Protein AF-A0AAV5QNK0-F1 (afdb_monomer_lite)

Organism: NCBI:txid43959

pLDDT: mean 70.99, std 13.86, range [45.16, 96.19]

Sequence (74 aa):
MVYQASRIAYKSAPGALHVLKAYTPNLIFFGAAAGGLVFTLTERVPLFRNTFLKKIPVVGDHWDVKIDPQDTYY

Structure (mmCIF, N/CA/C/O backbone):
data_AF-A0AAV5QNK0-F1
#
_entry.id   AF-A0AAV5QNK0-F1
#
loop_
_atom_site.group_PDB
_atom_site.id
_atom_site.type_symbol
_atom_site.label_atom_id
_atom_site.label_alt_id
_atom_site.label_comp_id
_atom_site.label_asym_id
_atom_site.label_entity_id
_atom_site.label_seq_id
_atom_site.pdbx_PDB_ins_code
_atom_site.Cartn_x
_atom_site.Cartn_y
_atom_site.Cartn_z
_atom_site.occupancy
_atom_site.B_iso_or_equiv
_atom_site.auth_seq_id
_atom_site.auth_comp_id
_atom_site.auth_asym_id
_atom_site.auth_atom_id
_atom_site.pdbx_PDB_model_num
ATOM 1 N N . MET A 1 1 ? 39.017 4.973 -52.352 1.00 45.16 1 MET A N 1
ATOM 2 C CA . MET A 1 1 ? 38.471 5.733 -51.204 1.00 45.16 1 MET A CA 1
ATOM 3 C C . MET A 1 1 ? 37.914 4.727 -50.210 1.00 45.16 1 MET A C 1
ATOM 5 O O . MET A 1 1 ? 37.046 3.959 -50.598 1.00 45.16 1 MET A O 1
ATOM 9 N N . VAL A 1 2 ? 38.449 4.655 -48.989 1.00 54.84 2 VAL A N 1
ATOM 10 C CA . VAL A 1 2 ? 37.957 3.734 -47.949 1.00 54.84 2 VAL A CA 1
ATOM 11 C C . VAL A 1 2 ? 37.079 4.541 -46.997 1.00 54.84 2 VAL A C 1
ATOM 13 O O . VAL A 1 2 ? 37.570 5.450 -46.335 1.00 54.84 2 VAL A O 1
ATOM 16 N N . TYR A 1 3 ? 35.780 4.245 -46.965 1.00 58.84 3 TYR A N 1
ATOM 17 C CA . TYR A 1 3 ? 34.842 4.855 -46.025 1.00 58.84 3 TYR A CA 1
ATOM 18 C C . TYR A 1 3 ? 35.023 4.196 -44.658 1.00 58.84 3 TYR A C 1
ATOM 20 O O . TYR A 1 3 ? 34.675 3.033 -44.460 1.00 58.84 3 TYR A O 1
ATOM 28 N N . GLN A 1 4 ? 35.606 4.931 -43.717 1.00 63.34 4 GLN A N 1
ATOM 29 C CA . GLN A 1 4 ? 35.742 4.487 -42.338 1.00 63.34 4 GLN A CA 1
ATOM 30 C C . GLN A 1 4 ? 34.356 4.564 -41.681 1.00 63.34 4 GLN A C 1
ATOM 32 O O . GLN A 1 4 ? 33.822 5.653 -41.472 1.00 63.34 4 GLN A O 1
ATOM 37 N N . ALA A 1 5 ? 33.740 3.408 -41.427 1.00 65.38 5 ALA A N 1
ATOM 38 C CA . ALA A 1 5 ? 32.423 3.322 -40.808 1.00 65.38 5 ALA A CA 1
ATOM 39 C C . ALA A 1 5 ? 32.411 4.065 -39.460 1.00 65.38 5 ALA A C 1
ATOM 41 O O . ALA A 1 5 ? 33.270 3.859 -38.599 1.00 65.38 5 ALA A O 1
ATOM 42 N N . SER A 1 6 ? 31.436 4.959 -39.307 1.00 63.25 6 SER A N 1
ATOM 43 C CA . SER A 1 6 ? 31.231 5.814 -38.141 1.00 63.25 6 SER A CA 1
ATOM 44 C C . SER A 1 6 ? 31.136 4.991 -36.856 1.00 63.25 6 SER A C 1
ATOM 46 O O . SER A 1 6 ? 30.307 4.086 -36.753 1.00 63.25 6 SER A O 1
ATOM 48 N N . ARG A 1 7 ? 31.962 5.324 -35.859 1.00 65.62 7 ARG A N 1
ATOM 49 C CA . ARG A 1 7 ? 31.911 4.718 -34.522 1.00 65.62 7 ARG A CA 1
ATOM 50 C C . ARG A 1 7 ? 30.514 4.903 -33.923 1.00 65.62 7 ARG A C 1
ATOM 52 O O . ARG A 1 7 ? 30.061 6.031 -33.754 1.00 65.62 7 ARG A O 1
ATOM 59 N N . ILE A 1 8 ? 29.846 3.802 -33.584 1.00 66.75 8 ILE A N 1
ATOM 60 C CA . ILE A 1 8 ? 28.555 3.830 -32.892 1.00 66.75 8 ILE A CA 1
ATOM 61 C C . ILE A 1 8 ? 28.812 4.290 -31.452 1.00 66.75 8 ILE A C 1
ATOM 63 O O . ILE A 1 8 ? 29.407 3.566 -30.654 1.00 66.75 8 ILE A O 1
ATOM 67 N N . ALA A 1 9 ? 28.397 5.513 -31.125 1.00 68.38 9 ALA A N 1
ATOM 68 C CA . ALA A 1 9 ? 28.443 6.029 -29.764 1.00 68.38 9 ALA A CA 1
ATOM 69 C C . ALA A 1 9 ? 27.336 5.358 -28.939 1.00 68.38 9 ALA A C 1
ATOM 71 O O . ALA A 1 9 ? 26.152 5.655 -29.101 1.00 68.38 9 ALA A O 1
ATOM 72 N N . TYR A 1 10 ? 27.710 4.434 -28.058 1.00 62.44 10 TYR A N 1
ATOM 73 C CA . TYR A 1 10 ? 26.776 3.840 -27.110 1.00 62.44 10 TYR A CA 1
ATOM 74 C C . TYR A 1 10 ? 26.498 4.846 -25.988 1.00 62.44 10 TYR A C 1
ATOM 76 O O . TYR A 1 10 ? 27.400 5.293 -25.280 1.00 62.44 10 TYR A O 1
ATOM 84 N N . LYS A 1 11 ? 25.232 5.225 -25.811 1.00 66.81 11 LYS A N 1
ATOM 85 C CA . LYS A 1 11 ? 24.810 6.027 -24.660 1.00 66.81 11 LYS A CA 1
ATOM 86 C C . LYS A 1 11 ? 24.559 5.063 -23.505 1.00 66.81 11 LYS A C 1
ATOM 88 O O . LYS A 1 11 ? 23.516 4.416 -23.458 1.00 66.81 11 LYS A O 1
ATOM 93 N N . SER A 1 12 ? 25.519 4.927 -22.594 1.00 63.84 12 SER A N 1
ATOM 94 C CA . SER A 1 12 ? 25.315 4.172 -21.358 1.00 63.84 12 SER A CA 1
ATOM 95 C C . SER A 1 12 ? 24.340 4.944 -20.468 1.00 63.84 12 SER A C 1
ATOM 97 O O . SER A 1 12 ? 24.693 5.910 -19.793 1.00 63.84 12 SER A O 1
ATOM 99 N N . ALA A 1 13 ? 23.066 4.555 -20.498 1.00 65.69 13 ALA A N 1
ATOM 100 C CA . ALA A 1 13 ? 22.138 4.977 -19.461 1.00 65.69 13 ALA A CA 1
ATOM 101 C C . ALA A 1 13 ? 22.608 4.364 -18.128 1.00 65.69 13 ALA A C 1
ATOM 103 O O . ALA A 1 13 ? 22.999 3.193 -18.120 1.00 65.69 13 ALA A O 1
ATOM 104 N N . PRO A 1 14 ? 22.589 5.105 -17.005 1.00 69.81 14 PRO A N 1
ATOM 105 C CA . PRO A 1 14 ? 22.903 4.524 -15.706 1.00 69.81 14 PRO A CA 1
ATOM 106 C C . PRO A 1 14 ? 21.923 3.372 -15.456 1.00 69.81 14 PRO A C 1
ATOM 108 O O . PRO A 1 14 ? 20.720 3.601 -15.307 1.00 69.81 14 PRO A O 1
ATOM 111 N N . GLY A 1 15 ? 22.427 2.131 -15.460 1.00 69.75 15 GLY A N 1
ATOM 112 C CA . GLY A 1 15 ? 21.601 0.915 -15.465 1.00 69.75 15 GLY A CA 1
ATOM 113 C C . GLY A 1 15 ? 20.573 0.868 -14.329 1.00 69.75 15 GLY A C 1
ATOM 114 O O . GLY A 1 15 ? 19.477 0.343 -14.504 1.00 69.75 15 GLY A O 1
ATOM 115 N N . ALA A 1 16 ? 20.874 1.526 -13.207 1.00 74.25 16 ALA A N 1
ATOM 116 C CA . ALA A 1 16 ? 19.993 1.640 -12.051 1.00 74.25 16 ALA A CA 1
ATOM 117 C C . ALA A 1 16 ? 18.635 2.300 -12.361 1.00 74.25 16 ALA A C 1
ATOM 119 O O . ALA A 1 16 ? 17.608 1.827 -11.878 1.00 74.25 16 ALA A O 1
ATOM 120 N N . LEU A 1 17 ? 18.589 3.358 -13.184 1.00 81.56 17 LEU A N 1
ATOM 121 C CA . LEU A 1 17 ? 17.340 4.093 -13.433 1.00 81.56 17 LEU A CA 1
ATOM 122 C C . LEU A 1 17 ? 16.363 3.295 -14.310 1.00 81.56 17 LEU A C 1
ATOM 124 O O . LEU A 1 17 ? 15.149 3.390 -14.132 1.00 81.56 17 LEU A O 1
ATOM 128 N N . HIS A 1 18 ? 16.885 2.502 -15.249 1.00 80.31 18 HIS A N 1
ATOM 129 C CA . HIS A 1 18 ? 16.069 1.631 -16.094 1.00 80.31 18 HIS A CA 1
ATOM 130 C C . HIS A 1 18 ? 15.479 0.469 -15.287 1.00 80.31 18 HIS A C 1
ATOM 132 O O . HIS A 1 18 ? 14.281 0.208 -15.376 1.00 80.31 18 HIS A O 1
ATOM 138 N N . VAL A 1 19 ? 16.296 -0.161 -14.437 1.00 84.56 19 VAL A N 1
ATOM 139 C CA . VAL A 1 19 ? 15.861 -1.253 -13.555 1.00 84.56 19 VAL A CA 1
ATOM 140 C C . VAL A 1 19 ? 14.806 -0.764 -12.561 1.00 84.56 19 VAL A C 1
ATOM 142 O O . VAL A 1 19 ? 13.749 -1.376 -12.449 1.00 84.56 19 VAL A O 1
ATOM 145 N N . LEU A 1 20 ? 15.021 0.380 -11.904 1.00 85.69 20 LEU A N 1
ATOM 146 C CA . LEU A 1 20 ? 14.027 0.956 -10.991 1.00 85.69 20 LEU A CA 1
ATOM 147 C C . LEU A 1 20 ? 12.677 1.171 -11.679 1.00 85.69 20 LEU A C 1
ATOM 149 O O . LEU A 1 20 ? 11.654 0.742 -11.150 1.00 85.69 20 LEU A O 1
ATOM 153 N N . LYS A 1 21 ? 12.659 1.764 -12.879 1.00 86.75 21 LYS A N 1
ATOM 154 C CA . LYS A 1 21 ? 11.416 1.969 -13.640 1.00 86.75 21 LYS A CA 1
ATOM 155 C C . LYS A 1 21 ? 10.738 0.655 -14.026 1.00 86.75 21 LYS A C 1
ATOM 157 O O . LYS A 1 21 ? 9.519 0.566 -13.928 1.00 86.75 21 LYS A O 1
ATOM 162 N N . ALA A 1 22 ? 11.513 -0.357 -14.414 1.00 88.75 22 ALA A N 1
ATOM 163 C CA . ALA A 1 22 ? 10.981 -1.669 -14.772 1.00 88.75 22 ALA A CA 1
ATOM 164 C C . ALA A 1 22 ? 10.342 -2.393 -13.571 1.00 88.75 22 ALA A C 1
ATOM 166 O O . ALA A 1 22 ? 9.308 -3.038 -13.723 1.00 88.75 22 ALA A O 1
ATOM 167 N N . TYR A 1 23 ? 10.915 -2.250 -12.371 1.00 89.62 23 TYR A N 1
ATOM 168 C CA . TYR A 1 23 ? 10.433 -2.924 -11.158 1.00 89.62 23 TYR A CA 1
ATOM 169 C C . TYR A 1 23 ? 9.432 -2.111 -10.333 1.00 89.62 23 TYR A C 1
ATOM 171 O O . TYR A 1 23 ? 8.732 -2.691 -9.505 1.00 89.62 23 TYR A O 1
ATOM 179 N N . THR A 1 24 ? 9.325 -0.800 -10.560 1.00 93.25 24 THR A N 1
ATOM 180 C CA . THR A 1 24 ? 8.372 0.088 -9.870 1.00 93.25 24 THR A CA 1
ATOM 181 C C . THR A 1 24 ? 6.945 -0.475 -9.816 1.00 93.25 24 THR A C 1
ATOM 183 O O . THR A 1 24 ? 6.406 -0.557 -8.714 1.00 93.25 24 THR A O 1
ATOM 186 N N . PRO A 1 25 ? 6.315 -0.914 -10.927 1.00 92.69 25 PRO A N 1
ATOM 187 C CA . PRO A 1 25 ? 4.951 -1.443 -10.858 1.00 92.69 25 PRO A CA 1
ATOM 188 C C . PRO A 1 25 ? 4.853 -2.705 -9.993 1.00 92.69 25 PRO A C 1
ATOM 190 O O . PRO A 1 25 ? 3.898 -2.861 -9.236 1.00 92.69 25 PRO A O 1
ATOM 193 N N . ASN A 1 26 ? 5.867 -3.572 -10.043 1.00 93.69 26 ASN A N 1
ATOM 194 C CA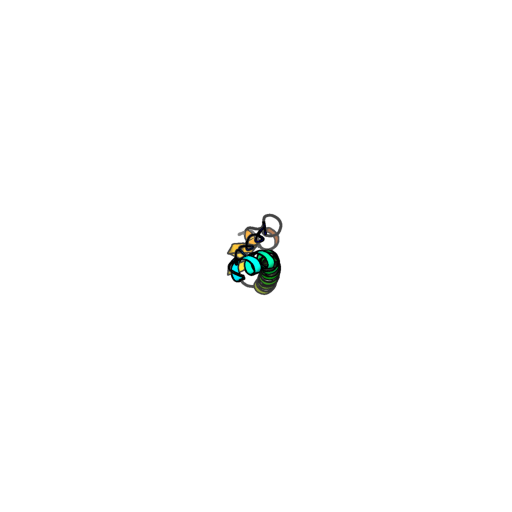 . ASN A 1 26 ? 5.897 -4.796 -9.249 1.00 93.69 26 ASN A CA 1
ATOM 195 C C . ASN A 1 26 ? 6.057 -4.481 -7.751 1.00 93.69 26 ASN A C 1
ATOM 197 O O . ASN A 1 26 ? 5.352 -5.031 -6.912 1.00 93.69 26 ASN A O 1
ATOM 201 N N . LEU A 1 27 ? 6.933 -3.530 -7.414 1.00 93.50 27 LEU A N 1
ATOM 202 C CA . LEU A 1 27 ? 7.120 -3.035 -6.048 1.00 93.50 27 LEU A CA 1
ATOM 203 C C . LEU A 1 27 ? 5.855 -2.382 -5.492 1.00 93.50 27 LEU A C 1
ATOM 205 O O . LEU A 1 27 ? 5.526 -2.603 -4.331 1.00 93.50 27 LEU A O 1
ATOM 209 N N . ILE A 1 28 ? 5.127 -1.619 -6.309 1.00 94.94 28 ILE A N 1
ATOM 210 C CA . ILE A 1 28 ? 3.835 -1.047 -5.914 1.00 94.94 28 ILE A CA 1
ATOM 211 C C . ILE A 1 28 ? 2.830 -2.164 -5.630 1.00 94.94 28 ILE A C 1
ATOM 213 O O . ILE A 1 28 ? 2.153 -2.117 -4.607 1.00 94.94 28 ILE A O 1
ATOM 217 N N . PHE A 1 29 ? 2.757 -3.184 -6.487 1.00 96.19 29 PHE A N 1
ATOM 218 C CA . PHE A 1 29 ? 1.848 -4.313 -6.296 1.00 96.19 29 PHE A CA 1
ATOM 219 C C . PHE A 1 29 ? 2.145 -5.078 -4.999 1.00 96.19 29 PHE A C 1
ATOM 221 O O . PHE A 1 29 ? 1.249 -5.286 -4.179 1.00 96.19 29 PHE A O 1
ATOM 228 N N . PHE A 1 30 ? 3.409 -5.430 -4.759 1.00 95.12 30 PHE A N 1
ATOM 229 C CA . PHE A 1 30 ? 3.814 -6.095 -3.519 1.00 95.12 30 PHE A CA 1
ATOM 230 C C . PHE A 1 30 ? 3.661 -5.195 -2.291 1.00 95.12 30 PHE A C 1
ATOM 232 O O . PHE A 1 30 ? 3.247 -5.674 -1.238 1.00 95.12 30 PHE A O 1
ATOM 239 N N . GLY A 1 31 ? 3.933 -3.896 -2.422 1.00 94.38 31 GLY A N 1
ATOM 240 C CA . GLY A 1 31 ? 3.708 -2.913 -1.365 1.00 94.38 31 GLY A CA 1
ATOM 241 C C . GLY A 1 31 ? 2.229 -2.790 -1.000 1.00 94.38 31 GLY A C 1
ATOM 242 O O . GLY A 1 31 ? 1.891 -2.779 0.181 1.00 94.38 31 GLY A O 1
ATOM 243 N N . ALA A 1 32 ? 1.338 -2.778 -1.992 1.00 92.88 32 ALA A N 1
ATOM 244 C CA . ALA A 1 32 ? -0.105 -2.772 -1.779 1.00 92.88 32 ALA A CA 1
ATOM 245 C C . ALA A 1 32 ? -0.591 -4.077 -1.129 1.00 92.88 32 ALA A C 1
ATOM 247 O O . ALA A 1 32 ? -1.383 -4.024 -0.191 1.00 92.88 32 ALA A O 1
ATOM 248 N N . ALA A 1 33 ? -0.086 -5.235 -1.565 1.00 93.56 33 ALA A N 1
ATOM 249 C CA . ALA A 1 33 ? -0.418 -6.528 -0.966 1.00 93.56 33 ALA A CA 1
ATOM 250 C C . ALA A 1 33 ? 0.052 -6.626 0.497 1.00 93.56 33 ALA A C 1
ATOM 252 O O . ALA A 1 33 ? -0.718 -7.021 1.373 1.00 93.56 33 ALA A O 1
ATOM 253 N N . ALA A 1 34 ? 1.289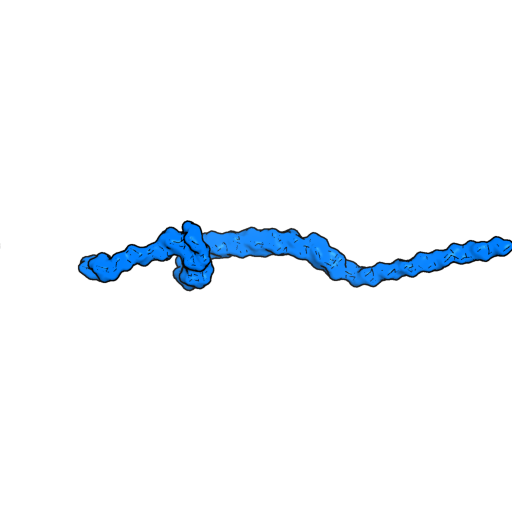 -6.208 0.779 1.00 91.31 34 ALA A N 1
ATOM 254 C CA . ALA A 1 34 ? 1.825 -6.143 2.135 1.00 91.31 34 ALA A CA 1
ATOM 255 C C . ALA A 1 34 ? 1.035 -5.153 3.003 1.00 91.31 34 ALA A C 1
ATOM 257 O O . ALA A 1 34 ? 0.677 -5.477 4.133 1.00 91.31 34 ALA A O 1
ATOM 258 N N . GLY A 1 35 ? 0.701 -3.979 2.459 1.00 87.62 35 GLY A N 1
ATOM 259 C CA . GLY A 1 35 ? -0.176 -3.009 3.106 1.00 87.62 35 GLY A CA 1
ATOM 260 C C . GLY A 1 35 ? -1.528 -3.626 3.452 1.00 87.62 35 GLY A C 1
ATOM 261 O O . GLY A 1 35 ? -1.935 -3.568 4.606 1.00 87.62 35 GLY A O 1
ATOM 262 N N . GLY A 1 36 ? -2.186 -4.287 2.497 1.00 86.62 36 GLY A N 1
ATOM 263 C CA . GLY A 1 36 ? -3.450 -4.998 2.704 1.00 86.62 36 GLY A CA 1
ATOM 264 C C . GLY A 1 36 ? -3.374 -6.048 3.815 1.00 86.62 36 GLY A C 1
ATOM 265 O O . GLY A 1 36 ? -4.252 -6.092 4.673 1.00 86.62 36 GLY A O 1
ATOM 266 N N . LEU A 1 37 ? -2.292 -6.831 3.875 1.00 86.19 37 LEU A N 1
ATOM 267 C CA . LEU A 1 37 ? -2.061 -7.763 4.983 1.00 86.19 37 LEU A CA 1
ATOM 268 C C . LEU A 1 37 ? -1.947 -7.036 6.325 1.00 86.19 37 LEU A C 1
ATOM 270 O O . LEU A 1 37 ? -2.610 -7.426 7.286 1.00 86.19 37 LEU A O 1
ATOM 274 N N . VAL A 1 38 ? -1.176 -5.948 6.396 1.00 84.75 38 VAL A N 1
ATOM 275 C CA . VAL A 1 38 ? -1.092 -5.127 7.613 1.00 84.75 38 VAL A CA 1
ATOM 276 C C . VAL A 1 38 ? -2.467 -4.576 7.987 1.00 84.75 38 VAL A C 1
ATOM 278 O O . VAL A 1 38 ? -2.829 -4.644 9.158 1.00 84.75 38 VAL A O 1
ATOM 281 N N . PHE A 1 39 ? -3.265 -4.112 7.023 1.00 77.38 39 PHE A N 1
ATOM 282 C CA . PHE A 1 39 ? -4.643 -3.671 7.253 1.00 77.38 39 PHE A CA 1
ATOM 283 C C . PHE A 1 39 ? -5.499 -4.779 7.878 1.00 77.38 39 PHE A C 1
ATOM 285 O O . PHE A 1 39 ? -6.165 -4.521 8.879 1.00 77.38 39 PHE A O 1
ATOM 292 N N . THR A 1 40 ? -5.434 -6.010 7.358 1.00 76.69 40 THR A N 1
ATOM 293 C CA . THR A 1 40 ? -6.197 -7.148 7.909 1.00 76.69 40 THR A CA 1
ATOM 294 C C . THR A 1 40 ? -5.732 -7.562 9.307 1.00 76.69 40 THR A C 1
ATOM 296 O O . THR A 1 40 ? -6.551 -7.805 10.187 1.00 76.69 40 THR A O 1
ATOM 299 N N . LEU A 1 41 ? -4.420 -7.587 9.563 1.00 81.88 41 LEU A N 1
ATOM 300 C CA . LEU A 1 41 ? -3.876 -7.942 10.879 1.00 81.88 41 LEU A CA 1
ATOM 301 C C . LEU A 1 41 ? -4.134 -6.848 11.927 1.00 81.88 41 LEU A C 1
ATOM 303 O O . LEU A 1 41 ? -4.303 -7.138 13.111 1.00 81.88 41 LEU A O 1
ATOM 307 N N . THR A 1 42 ? -4.190 -5.590 11.489 1.00 74.50 42 THR A N 1
ATOM 308 C CA . THR A 1 42 ? -4.328 -4.406 12.351 1.00 74.50 42 THR A CA 1
ATOM 309 C C . THR A 1 42 ? -5.790 -3.975 12.524 1.00 74.50 42 THR A C 1
ATOM 311 O O . THR A 1 42 ? -6.067 -3.001 13.221 1.00 74.50 42 THR A O 1
ATOM 314 N N . GLU A 1 43 ? -6.760 -4.712 11.973 1.00 65.44 43 GLU A N 1
ATOM 315 C CA . GLU A 1 43 ? -8.197 -4.409 12.099 1.00 65.44 43 GLU A CA 1
ATOM 316 C C . GLU A 1 43 ? -8.672 -4.346 13.566 1.00 65.44 43 GLU A C 1
ATOM 318 O O . GLU A 1 43 ? -9.591 -3.599 13.910 1.00 65.44 43 GLU A O 1
ATOM 323 N N . ARG A 1 44 ? -8.004 -5.086 14.461 1.00 64.62 44 ARG A N 1
ATOM 324 C CA . ARG A 1 44 ? -8.283 -5.093 15.908 1.00 64.62 44 ARG A CA 1
ATOM 325 C C . ARG A 1 44 ? -7.686 -3.905 16.670 1.00 64.62 44 ARG A C 1
ATOM 327 O O . ARG A 1 44 ? -7.966 -3.756 17.857 1.00 64.62 44 ARG A O 1
ATOM 334 N N . VAL A 1 45 ? -6.875 -3.061 16.028 1.00 72.50 45 VAL A N 1
ATOM 335 C CA . VAL A 1 45 ? -6.273 -1.887 16.670 1.00 72.50 45 VAL A CA 1
ATOM 336 C C . VAL A 1 45 ? -7.217 -0.684 16.530 1.00 72.50 45 VAL A C 1
ATOM 338 O O . VAL A 1 45 ? -7.437 -0.201 15.414 1.00 72.50 45 VAL A O 1
ATOM 341 N N . PRO A 1 46 ? -7.748 -0.135 17.641 1.00 65.12 46 PRO A N 1
ATOM 342 C CA . PRO A 1 46 ? -8.781 0.905 17.597 1.00 65.12 46 PRO A CA 1
ATOM 343 C C . PRO A 1 46 ? -8.309 2.203 16.923 1.00 65.12 46 PRO A C 1
ATOM 345 O O . PRO A 1 46 ? -9.087 2.864 16.238 1.00 65.12 46 PRO A O 1
ATOM 348 N N . LEU A 1 47 ? -7.020 2.542 17.046 1.00 67.38 47 LEU A N 1
ATOM 349 C CA . LEU A 1 47 ? -6.425 3.714 16.397 1.00 67.38 47 LEU A CA 1
ATOM 350 C C . LEU A 1 47 ? -6.459 3.595 14.862 1.00 67.38 47 LE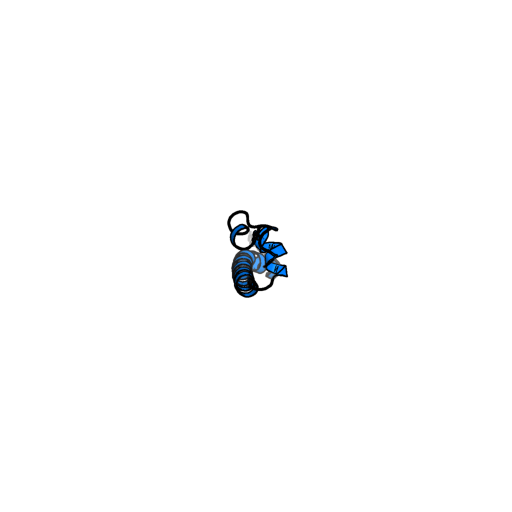U A C 1
ATOM 352 O O . LEU A 1 47 ? -6.831 4.536 14.169 1.00 67.38 47 LEU A O 1
ATOM 356 N N . PHE A 1 48 ? -6.137 2.417 14.326 1.00 67.06 48 PHE A N 1
ATOM 357 C CA . PHE A 1 48 ? -6.056 2.188 12.882 1.00 67.06 48 PHE A CA 1
ATOM 358 C C . PHE A 1 48 ? -7.442 2.140 12.231 1.00 67.06 48 PHE A C 1
ATOM 360 O O . PHE A 1 48 ? -7.654 2.702 11.151 1.00 67.06 48 PHE A O 1
ATOM 367 N N . ARG A 1 49 ? -8.414 1.550 12.940 1.00 63.12 49 ARG A N 1
ATOM 368 C CA . ARG A 1 49 ? -9.827 1.553 12.549 1.00 63.12 49 ARG A CA 1
ATOM 369 C C . ARG A 1 49 ? -10.361 2.979 12.393 1.00 63.12 49 ARG A C 1
ATOM 371 O O . ARG A 1 49 ? -10.955 3.297 11.365 1.00 63.12 49 ARG A O 1
ATOM 378 N N . ASN A 1 50 ? -10.105 3.843 13.375 1.00 64.25 50 ASN A N 1
ATOM 379 C CA . ASN A 1 50 ? -10.603 5.220 13.373 1.00 64.25 50 ASN A CA 1
ATOM 380 C C . ASN A 1 50 ? -9.936 6.106 12.309 1.00 64.25 50 ASN A C 1
ATOM 382 O O . ASN A 1 50 ? -10.594 6.985 11.753 1.00 64.25 50 ASN A O 1
ATOM 386 N N . THR A 1 51 ? -8.654 5.886 12.008 1.00 68.12 51 THR A N 1
ATOM 387 C CA . THR A 1 51 ? -7.911 6.728 11.056 1.00 68.12 51 THR A CA 1
ATOM 388 C C . THR A 1 51 ? -8.114 6.315 9.599 1.00 68.12 51 THR A C 1
ATOM 390 O O . THR A 1 51 ? -8.246 7.190 8.742 1.00 68.12 51 THR A O 1
ATOM 393 N N . PHE A 1 52 ? -8.155 5.011 9.306 1.00 68.75 52 PHE A N 1
ATOM 394 C CA . PHE A 1 52 ? -8.186 4.514 7.928 1.00 68.75 52 PHE A CA 1
ATOM 395 C C . PHE A 1 52 ? -9.491 3.809 7.561 1.00 68.75 52 PHE A C 1
ATOM 397 O O . PHE A 1 52 ? -10.080 4.131 6.531 1.00 68.75 52 PHE A O 1
ATOM 404 N N . LEU A 1 53 ? -9.970 2.879 8.391 1.00 63.31 53 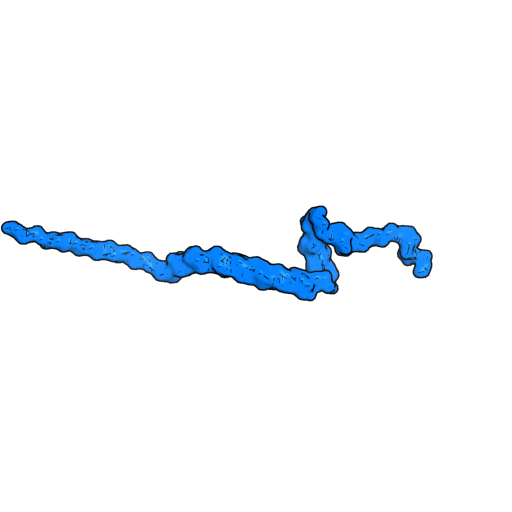LEU A N 1
ATOM 405 C CA . LEU A 1 53 ? -11.112 2.028 8.030 1.00 63.31 53 LEU A CA 1
ATOM 406 C C . LEU A 1 53 ? -12.447 2.793 8.042 1.00 63.31 53 LEU A C 1
ATOM 408 O O . LEU A 1 53 ? -13.260 2.604 7.141 1.00 63.31 53 LEU A O 1
ATOM 412 N N . LYS A 1 54 ? -12.641 3.740 8.972 1.00 62.62 54 LYS A N 1
ATOM 413 C CA . LYS A 1 54 ? -13.834 4.613 9.016 1.00 62.62 54 LYS A CA 1
ATOM 414 C C . LYS A 1 54 ? -13.980 5.562 7.820 1.00 62.62 54 LYS A C 1
ATOM 416 O O . LYS A 1 54 ? -15.065 6.074 7.577 1.00 62.62 54 LYS A O 1
ATOM 421 N N . LYS A 1 55 ? -12.905 5.823 7.067 1.00 67.88 55 LYS A N 1
ATOM 422 C CA . LYS A 1 55 ? -12.938 6.700 5.880 1.00 67.88 55 LYS A CA 1
ATOM 423 C C . LYS A 1 55 ? -13.341 5.967 4.599 1.00 67.88 55 LYS A C 1
ATOM 425 O O . LYS A 1 55 ? -13.473 6.611 3.561 1.00 67.88 55 LYS A O 1
ATOM 430 N N . ILE A 1 56 ? -13.516 4.646 4.649 1.00 65.75 56 ILE A N 1
ATOM 431 C CA . ILE A 1 56 ? -13.924 3.842 3.497 1.00 65.75 56 ILE A CA 1
ATOM 432 C C . ILE A 1 56 ? -15.459 3.892 3.414 1.00 65.75 56 ILE A C 1
ATOM 434 O O . ILE A 1 56 ? -16.114 3.285 4.257 1.00 65.75 56 ILE A O 1
ATOM 438 N N . PRO A 1 57 ? -16.060 4.565 2.414 1.00 59.34 57 PRO A N 1
ATOM 439 C CA . PRO A 1 57 ? -17.496 4.879 2.402 1.00 59.34 57 PRO A CA 1
ATOM 440 C C . PRO A 1 57 ? -18.429 3.660 2.320 1.00 59.34 57 PRO A C 1
ATOM 442 O O . PRO A 1 57 ? -19.617 3.799 2.564 1.00 59.34 57 PRO A O 1
ATOM 445 N N . VAL A 1 58 ? -17.913 2.473 1.979 1.00 60.97 58 VAL A N 1
ATOM 446 C CA . VAL A 1 58 ? -18.711 1.237 1.853 1.00 60.97 58 VAL A CA 1
ATOM 447 C C . VAL A 1 58 ? -18.543 0.299 3.054 1.00 60.97 58 VAL A C 1
ATOM 449 O O . VAL A 1 58 ? -19.433 -0.491 3.340 1.00 60.97 58 VAL A O 1
ATOM 452 N N . VAL A 1 59 ? -17.414 0.369 3.766 1.00 60.28 59 VAL A N 1
ATOM 453 C CA . VAL A 1 59 ? -17.081 -0.588 4.841 1.00 60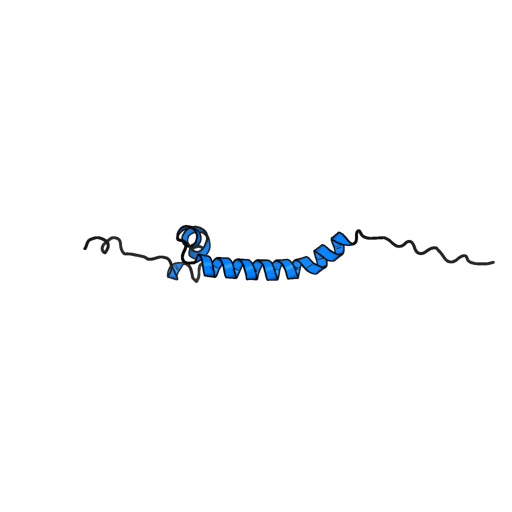.28 59 VAL A CA 1
ATOM 454 C C . VAL A 1 59 ? -16.933 0.104 6.203 1.00 60.28 59 VAL A C 1
ATOM 456 O O . VAL A 1 59 ? -16.992 -0.551 7.235 1.00 60.28 59 VAL A O 1
ATOM 459 N N . GLY A 1 60 ? -16.819 1.437 6.239 1.00 54.75 60 GLY A N 1
ATOM 460 C CA . GLY A 1 60 ? -16.669 2.227 7.465 1.00 54.75 60 GLY A CA 1
ATOM 461 C C . GLY A 1 60 ? -17.825 2.061 8.454 1.00 54.75 60 GLY A C 1
ATOM 462 O O . GLY A 1 60 ? -17.575 1.947 9.653 1.00 54.75 60 GLY A O 1
ATOM 463 N N . ASP A 1 61 ? -19.058 1.935 7.953 1.00 58.47 61 ASP A N 1
ATOM 464 C CA . ASP A 1 61 ? -20.259 1.705 8.770 1.00 58.47 61 ASP A CA 1
ATOM 465 C C . ASP A 1 61 ? -20.268 0.329 9.462 1.00 58.47 61 ASP A C 1
ATOM 467 O O . ASP A 1 61 ? -20.931 0.169 10.481 1.00 58.47 61 ASP A O 1
ATOM 471 N N . HIS A 1 62 ? -19.501 -0.662 8.982 1.00 60.75 62 HIS A N 1
ATOM 472 C CA . HIS A 1 62 ? -19.393 -1.970 9.651 1.00 60.75 62 HIS A CA 1
ATOM 473 C C . HIS A 1 62 ? -18.669 -1.879 11.006 1.00 60.75 62 HIS A C 1
ATOM 475 O O . HIS A 1 62 ? -18.831 -2.726 11.884 1.00 60.75 62 HIS A O 1
ATOM 481 N N . TRP A 1 63 ? -17.851 -0.845 11.181 1.00 56.19 63 TRP A N 1
ATOM 482 C CA . TRP A 1 63 ? -16.994 -0.668 12.346 1.00 56.19 63 TRP A CA 1
ATOM 483 C C . TRP A 1 63 ? -17.369 0.534 13.209 1.00 56.19 63 TRP A C 1
ATOM 485 O O . TRP A 1 63 ? -16.791 0.704 14.292 1.00 56.19 63 TRP A O 1
ATOM 495 N N . ASP A 1 64 ? -18.313 1.350 12.740 1.00 56.66 64 ASP A N 1
ATOM 496 C CA . ASP A 1 64 ? -18.961 2.389 13.520 1.00 56.66 64 ASP A CA 1
ATOM 497 C C . ASP A 1 64 ? -20.045 1.729 14.374 1.00 56.66 64 ASP A C 1
ATOM 499 O O . ASP A 1 64 ? -21.167 1.477 13.943 1.00 56.66 64 ASP A O 1
ATOM 503 N N . VAL A 1 65 ? -19.674 1.370 15.603 1.00 55.78 65 VAL A N 1
ATOM 504 C CA . VAL A 1 65 ? -20.658 0.950 16.596 1.00 55.78 65 VAL A CA 1
ATOM 505 C C . VAL A 1 65 ? -21.466 2.198 16.947 1.00 55.78 65 VAL A C 1
ATOM 507 O O . VAL A 1 65 ? -21.091 2.956 17.842 1.00 55.78 65 VAL A O 1
ATOM 510 N N . LYS A 1 66 ? -22.556 2.442 16.215 1.00 56.50 66 LYS A N 1
ATOM 511 C CA . LYS A 1 66 ? -23.592 3.393 16.618 1.00 56.50 66 LYS A CA 1
ATOM 512 C C . LYS A 1 66 ? -24.340 2.799 17.803 1.00 56.50 66 LYS A C 1
ATOM 514 O O . LYS A 1 66 ? -25.424 2.249 17.654 1.00 56.50 66 LYS A O 1
ATOM 519 N N . ILE A 1 67 ? -23.717 2.858 18.974 1.00 55.28 67 ILE A N 1
ATOM 520 C CA . ILE A 1 67 ? -24.437 2.701 20.233 1.00 55.28 67 ILE A CA 1
ATOM 521 C C . ILE A 1 67 ? -25.296 3.956 20.342 1.00 55.28 67 ILE A C 1
ATOM 523 O O . ILE A 1 67 ? -24.763 5.069 20.357 1.00 55.28 67 ILE A O 1
ATOM 527 N N . ASP A 1 68 ? -26.614 3.790 20.329 1.00 48.03 68 ASP A N 1
ATOM 528 C CA . ASP A 1 68 ? -27.522 4.891 20.624 1.00 48.03 68 ASP A CA 1
ATOM 529 C C . ASP A 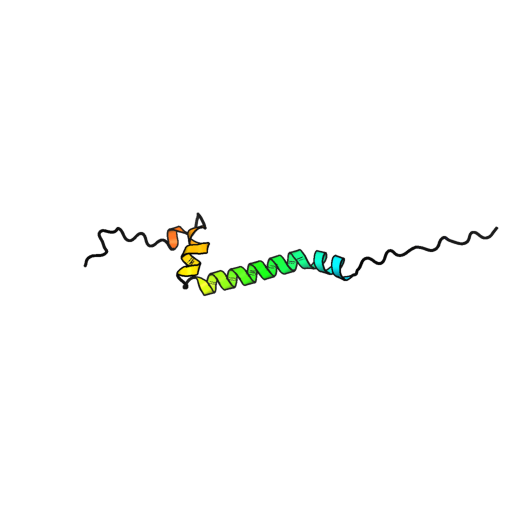1 68 ? -27.182 5.373 22.049 1.00 48.03 68 ASP A C 1
ATOM 531 O O . ASP A 1 68 ? -27.092 4.536 22.954 1.00 48.03 68 ASP A O 1
ATOM 535 N N . PRO A 1 69 ? -26.933 6.672 22.300 1.00 57.59 69 PRO A N 1
ATOM 536 C CA . PRO A 1 69 ? -26.525 7.161 23.622 1.00 57.59 69 PRO A CA 1
ATOM 537 C C . PRO A 1 69 ? -27.500 6.812 24.764 1.00 57.59 69 PRO A C 1
ATOM 539 O O . PRO A 1 69 ? -27.155 6.995 25.930 1.00 57.59 69 PRO A O 1
ATOM 542 N N . GLN A 1 70 ? -28.696 6.302 24.455 1.00 57.38 70 GLN A N 1
ATOM 543 C CA . GLN A 1 70 ? -29.670 5.807 25.430 1.00 57.38 70 GLN A CA 1
ATOM 544 C C . GLN A 1 70 ? -29.419 4.376 25.942 1.00 57.38 70 GLN A C 1
ATOM 546 O O . GLN A 1 70 ? -30.013 4.008 26.949 1.00 57.38 70 GLN A O 1
ATOM 551 N N . ASP A 1 71 ? -28.533 3.590 25.321 1.00 60.19 71 ASP A N 1
ATOM 552 C CA . ASP A 1 71 ? -28.303 2.170 25.665 1.00 60.19 71 ASP A CA 1
ATOM 553 C C . ASP A 1 71 ? -27.016 1.952 26.495 1.00 60.19 71 ASP A C 1
ATOM 555 O O . ASP A 1 71 ? -26.546 0.837 26.694 1.00 60.19 71 ASP A O 1
ATOM 559 N N . THR A 1 72 ? -26.395 3.041 26.972 1.00 57.16 72 THR A N 1
ATOM 560 C CA . THR A 1 72 ? -25.136 3.009 27.757 1.00 57.16 72 THR A CA 1
ATOM 561 C C . THR A 1 72 ? -25.377 3.030 29.280 1.00 57.16 72 THR A C 1
ATOM 563 O O . THR A 1 72 ? -24.429 3.120 30.056 1.00 57.16 72 THR A O 1
ATOM 566 N N . TYR A 1 73 ? -26.634 2.933 29.729 1.00 54.41 73 TYR A N 1
ATOM 567 C CA . TYR A 1 73 ? -27.012 2.938 31.149 1.00 54.41 73 TYR A CA 1
ATOM 568 C C . TYR A 1 73 ? -27.948 1.773 31.514 1.00 54.41 73 TYR A C 1
ATOM 570 O O . TYR A 1 73 ? -29.102 2.011 31.856 1.00 54.41 73 TYR A O 1
ATOM 578 N N . TYR A 1 74 ? -27.431 0.540 31.490 1.00 48.97 74 TYR A N 1
ATOM 579 C CA . TYR A 1 74 ? -27.858 -0.570 32.357 1.00 48.97 74 TYR A CA 1
ATOM 580 C C . TYR A 1 74 ? -26.663 -1.473 32.669 1.00 48.97 74 TYR A C 1
ATOM 582 O O . TYR A 1 74 ? -26.021 -1.956 31.711 1.00 48.97 74 TYR A O 1
#

Secondary structure (DSSP, 8-state):
----PPP-------HHHHHHHHHHHHHHHHHHHHHHHHHHHTTT-HHHHHHTGGG-TTTGGGT-----TTSS--

Foldseek 3Di:
DDDDPDDDDDDDDPVVVVVCVVCVVVCVVVVVVVVVVCCVVCVPPPVCLVPPVLPPVPRNVVVPPPPPPVNPPD

Radius of gyration: 27.6 Å; chains: 1; bounding box: 68×15×84 Å

InterPro domains:
  IPR019182 Cytochrome b-c1 complex subunit 10, fungi [PF09796] (18-72)
  IPR019182 Cytochrome b-c1 complex subunit 10, fungi [PTHR28254] (17-72)